Protein AF-A0A934A929-F1 (afdb_monomer_lite)

Structure (mmCIF, N/CA/C/O backbone):
data_AF-A0A934A929-F1
#
_entry.id   AF-A0A934A929-F1
#
loop_
_atom_site.group_PDB
_atom_site.id
_atom_site.type_symbol
_atom_site.label_atom_id
_atom_site.label_alt_id
_atom_site.label_comp_id
_atom_site.label_asym_id
_atom_site.label_entity_id
_atom_site.label_seq_id
_atom_site.pdbx_PDB_ins_code
_atom_site.Cartn_x
_atom_site.Cartn_y
_atom_site.Cartn_z
_atom_site.occupancy
_atom_site.B_iso_or_equiv
_atom_site.auth_seq_id
_atom_site.auth_comp_id
_atom_site.auth_asym_id
_atom_site.auth_atom_id
_atom_site.pdbx_PDB_model_num
ATOM 1 N N . MET A 1 1 ? -4.02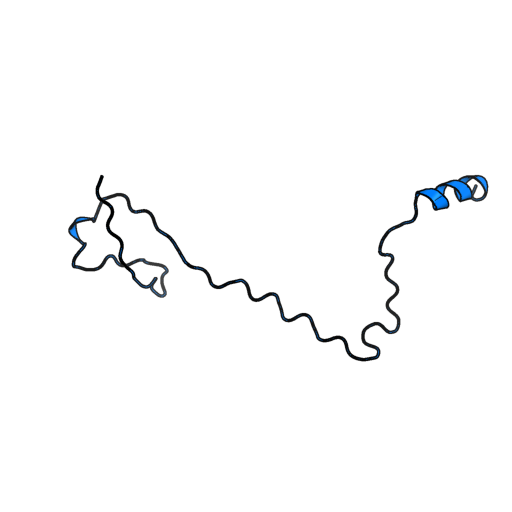6 14.359 26.935 1.00 66.69 1 MET A N 1
ATOM 2 C CA . MET A 1 1 ? -4.498 13.780 25.658 1.00 66.69 1 MET A CA 1
ATOM 3 C C . MET A 1 1 ? -4.144 12.305 25.707 1.00 66.69 1 MET A C 1
ATOM 5 O O . MET A 1 1 ? -2.994 12.015 26.006 1.00 66.69 1 MET A O 1
ATOM 9 N N . GLN A 1 2 ? -5.112 11.402 25.563 1.00 74.19 2 GLN A N 1
ATOM 10 C CA . GLN A 1 2 ? -4.893 9.956 25.690 1.00 74.19 2 GLN A CA 1
ATOM 11 C C . GLN A 1 2 ? -4.873 9.354 24.282 1.00 74.19 2 GLN A C 1
ATOM 13 O O . GLN A 1 2 ? -5.726 9.704 23.468 1.00 74.19 2 GLN A O 1
ATOM 18 N N . ALA A 1 3 ? -3.866 8.539 23.980 1.00 80.12 3 ALA A N 1
ATOM 19 C CA . ALA A 1 3 ? -3.726 7.871 22.691 1.00 80.12 3 ALA A CA 1
ATOM 20 C C . ALA A 1 3 ? -4.181 6.416 22.828 1.00 80.12 3 ALA A C 1
ATOM 22 O O . ALA A 1 3 ? -3.916 5.786 23.851 1.00 80.12 3 ALA A O 1
ATOM 23 N N . ILE A 1 4 ? -4.877 5.917 21.811 1.00 84.00 4 ILE A N 1
ATOM 24 C CA . ILE A 1 4 ? -5.300 4.522 21.702 1.00 84.00 4 ILE A CA 1
ATOM 25 C C . ILE A 1 4 ? -4.594 3.960 20.475 1.00 84.00 4 ILE A C 1
ATOM 27 O O . ILE A 1 4 ? -4.613 4.592 19.417 1.00 84.00 4 ILE A O 1
ATOM 31 N N . GLU A 1 5 ? -3.965 2.803 20.633 1.00 86.50 5 GLU A N 1
ATOM 32 C C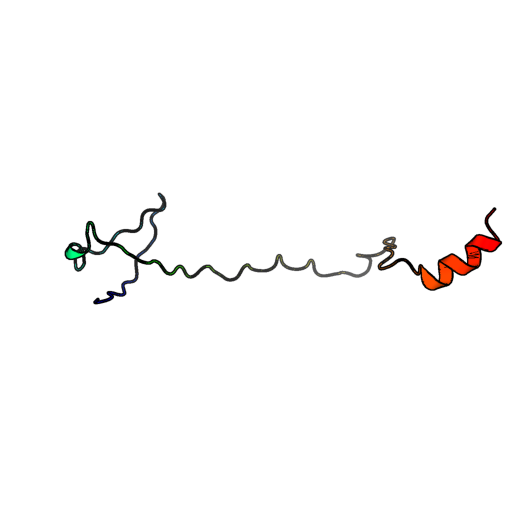A . GLU A 1 5 ? -3.329 2.061 19.552 1.00 86.50 5 GLU A CA 1
ATOM 33 C C . GLU A 1 5 ? -4.156 0.807 19.282 1.00 86.50 5 GLU A C 1
ATOM 35 O O . GLU A 1 5 ? -4.502 0.073 20.207 1.00 86.50 5 GLU A O 1
ATOM 40 N N . PHE A 1 6 ? -4.516 0.597 18.022 1.00 87.12 6 PHE A N 1
ATOM 41 C CA . PHE A 1 6 ? -5.217 -0.597 17.576 1.00 87.12 6 PHE A CA 1
ATOM 42 C C . PHE A 1 6 ? -4.766 -0.951 16.163 1.00 87.12 6 PHE A C 1
ATOM 44 O O . PHE A 1 6 ? -4.456 -0.069 15.358 1.00 87.12 6 PHE A O 1
ATOM 51 N N . GLU A 1 7 ? -4.753 -2.245 15.862 1.00 85.50 7 GLU A N 1
ATOM 52 C CA . GLU A 1 7 ? -4.477 -2.760 14.526 1.00 85.50 7 GLU A CA 1
ATOM 53 C C . GLU A 1 7 ? -5.805 -3.055 13.823 1.00 85.50 7 GLU A C 1
ATOM 55 O O . GLU A 1 7 ? -6.685 -3.714 14.374 1.00 85.50 7 GLU A O 1
ATOM 60 N N . THR A 1 8 ? -5.974 -2.541 12.607 1.00 86.06 8 THR A N 1
ATOM 61 C CA . THR A 1 8 ? -7.149 -2.814 11.776 1.00 86.06 8 THR A CA 1
ATOM 62 C C . THR A 1 8 ? -6.737 -2.920 10.317 1.00 86.06 8 THR A C 1
ATOM 64 O O . THR A 1 8 ? -5.705 -2.384 9.903 1.00 86.06 8 THR A O 1
ATOM 67 N N . ARG A 1 9 ? -7.548 -3.617 9.524 1.00 85.38 9 ARG A N 1
ATOM 68 C CA . ARG A 1 9 ? -7.336 -3.730 8.082 1.00 85.38 9 ARG A CA 1
ATOM 69 C C . ARG A 1 9 ? -7.985 -2.554 7.365 1.00 85.38 9 ARG A C 1
ATOM 71 O O . ARG A 1 9 ? -9.045 -2.076 7.764 1.00 85.38 9 ARG A O 1
ATOM 78 N N . ILE A 1 10 ? -7.338 -2.127 6.288 1.00 87.69 10 ILE A N 1
ATOM 79 C CA . ILE A 1 10 ? -7.938 -1.245 5.291 1.00 87.69 10 ILE A CA 1
ATOM 80 C C . ILE A 1 10 ? -8.772 -2.143 4.373 1.00 87.69 10 ILE A C 1
ATOM 82 O O . ILE A 1 10 ? -8.252 -3.143 3.872 1.00 87.69 10 ILE A O 1
ATOM 86 N N . ASP A 1 11 ? -10.058 -1.838 4.215 1.00 89.81 11 ASP A N 1
ATOM 87 C CA . ASP A 1 11 ? -10.947 -2.619 3.352 1.00 89.81 11 ASP A CA 1
ATOM 88 C C . ASP A 1 11 ? -10.639 -2.410 1.852 1.00 89.81 11 ASP A C 1
ATOM 90 O O . ASP A 1 11 ? -9.808 -1.582 1.470 1.00 89.81 11 ASP A O 1
ATOM 94 N N . GLU A 1 12 ? -11.320 -3.159 0.980 1.00 90.69 12 GLU A N 1
ATOM 95 C CA . GLU A 1 12 ? -11.141 -3.061 -0.479 1.00 90.69 12 GLU A CA 1
ATOM 96 C C . GLU A 1 12 ? -11.518 -1.683 -1.054 1.00 90.69 12 GLU A C 1
ATOM 98 O O . GLU A 1 12 ? -11.079 -1.326 -2.146 1.00 90.69 12 GLU A O 1
ATOM 103 N N . ASN A 1 13 ? -12.296 -0.889 -0.313 1.00 92.50 13 ASN A N 1
ATOM 104 C CA . ASN A 1 13 ? -12.696 0.467 -0.682 1.00 92.50 13 ASN A CA 1
ATOM 105 C C . ASN A 1 13 ? -11.746 1.536 -0.111 1.00 92.50 13 ASN A C 1
ATOM 107 O O . ASN A 1 13 ? -11.938 2.725 -0.366 1.00 92.50 13 ASN A O 1
ATOM 111 N N . GLY A 1 14 ? -10.723 1.139 0.653 1.00 85.19 14 GLY A N 1
ATOM 112 C CA . GLY A 1 14 ? -9.782 2.050 1.297 1.00 85.19 14 GLY A CA 1
ATOM 113 C C . GLY A 1 14 ? -10.252 2.604 2.646 1.00 85.19 14 GLY A C 1
ATOM 114 O O . GLY A 1 14 ? -9.614 3.514 3.180 1.00 85.19 14 GLY A O 1
ATOM 115 N N . HIS A 1 15 ? -11.348 2.103 3.215 1.00 89.56 15 HIS A N 1
ATOM 116 C CA . HIS A 1 15 ? -11.853 2.553 4.506 1.00 89.56 15 HIS A CA 1
ATOM 117 C C . HIS A 1 15 ? -11.149 1.858 5.671 1.00 89.56 15 HIS A C 1
ATOM 119 O O . HIS A 1 15 ? -10.831 0.669 5.637 1.00 89.56 15 HIS A O 1
ATOM 125 N N . ILE A 1 16 ? -10.947 2.627 6.740 1.00 88.44 16 ILE A N 1
ATOM 126 C CA . ILE A 1 16 ? -10.363 2.164 7.997 1.00 88.44 16 ILE A CA 1
ATOM 127 C C . ILE A 1 16 ? -11.491 2.043 9.009 1.00 88.44 16 ILE A C 1
ATOM 129 O O . ILE A 1 16 ? -12.068 3.048 9.431 1.00 88.44 16 ILE A O 1
ATOM 133 N N . CYS A 1 17 ? -11.806 0.815 9.405 1.00 87.06 17 CYS A N 1
ATOM 134 C CA . CYS A 1 17 ? -12.847 0.555 10.389 1.00 87.06 17 CYS A CA 1
ATOM 135 C C . CYS A 1 17 ? -12.262 0.622 11.801 1.00 87.06 17 CYS A C 1
ATOM 137 O O . CYS A 1 17 ? -11.367 -0.151 12.154 1.00 87.06 17 CYS A O 1
ATOM 139 N N . VAL A 1 18 ? -12.783 1.550 12.607 1.00 89.00 18 VAL A N 1
ATOM 140 C CA . VAL A 1 18 ? -12.507 1.609 14.047 1.00 89.00 18 VAL A CA 1
ATOM 141 C C . VAL A 1 18 ? -13.242 0.440 14.717 1.00 89.00 18 VAL A C 1
ATOM 143 O O . VAL A 1 18 ? -14.447 0.326 14.499 1.00 89.00 18 VAL A O 1
ATOM 146 N N . PRO A 1 19 ? -12.563 -0.414 15.505 1.00 89.88 19 PRO A N 1
ATOM 147 C CA . PRO A 1 19 ? -13.210 -1.504 16.235 1.00 89.88 19 PRO A CA 1
ATOM 148 C C . PRO A 1 19 ? -14.303 -1.019 17.196 1.00 89.88 19 PRO A C 1
ATOM 150 O O . PRO A 1 19 ? -14.211 0.089 17.733 1.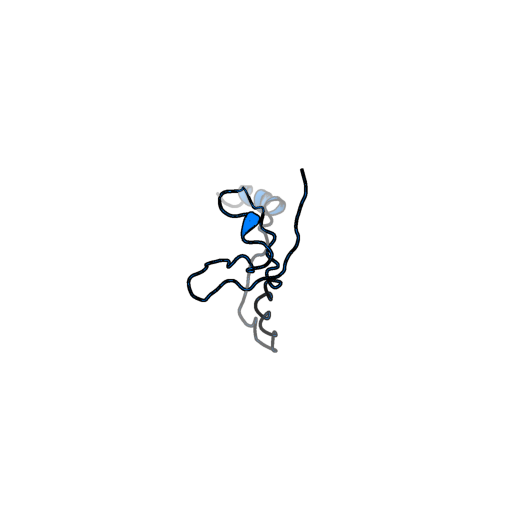00 89.88 19 PRO A O 1
ATOM 153 N N . GLU A 1 20 ? -15.290 -1.878 17.474 1.00 90.12 20 GLU A N 1
ATOM 154 C CA . GLU A 1 20 ? -16.449 -1.552 18.326 1.00 90.12 20 GLU A CA 1
ATOM 155 C C . GLU A 1 20 ? -16.057 -1.029 19.712 1.00 90.12 20 GLU A C 1
ATOM 157 O O . GLU A 1 20 ? -16.651 -0.078 20.223 1.00 90.12 20 GLU A O 1
ATOM 162 N N . GLU A 1 21 ? -14.985 -1.583 20.276 1.00 89.31 21 GLU A N 1
ATOM 163 C CA . GLU A 1 21 ? 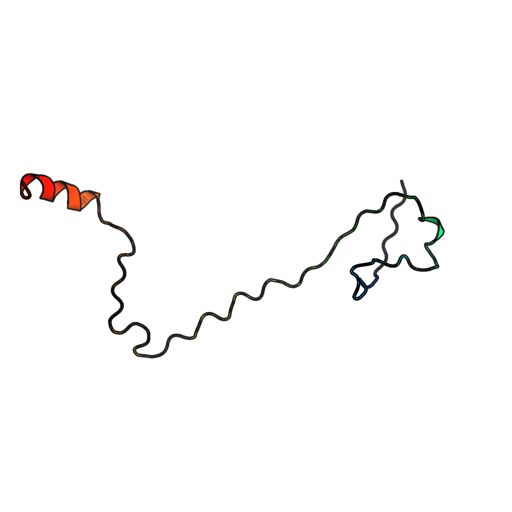-14.406 -1.207 21.571 1.00 89.31 21 GLU A CA 1
ATOM 164 C C . GLU A 1 21 ? -13.978 0.271 21.639 1.00 89.31 21 GLU A C 1
ATOM 166 O O . GLU A 1 21 ? -13.914 0.863 22.718 1.00 89.31 21 GLU A O 1
ATOM 171 N N . PHE A 1 22 ? -13.733 0.894 20.481 1.00 89.19 22 PHE A N 1
ATOM 172 C CA . PHE A 1 22 ? -13.240 2.263 20.345 1.00 89.19 22 PHE A CA 1
ATOM 173 C C . PHE A 1 22 ? -14.214 3.189 19.605 1.00 89.19 22 PHE A C 1
ATOM 175 O O . PHE A 1 22 ? -13.838 4.289 19.197 1.00 89.19 22 PHE A O 1
ATOM 182 N N . HIS A 1 23 ? -15.490 2.813 19.465 1.00 89.56 23 HIS A N 1
ATOM 183 C CA . HIS A 1 23 ? -16.518 3.680 18.864 1.00 89.56 23 HIS A CA 1
ATOM 184 C C . HIS A 1 23 ? -16.717 5.008 19.617 1.00 89.56 23 HIS A C 1
ATOM 186 O O . HIS A 1 23 ? -17.204 5.988 19.054 1.00 89.56 23 HIS A O 1
ATOM 192 N N . ASN A 1 24 ? -16.277 5.093 20.874 1.00 88.00 24 ASN A N 1
ATOM 193 C CA . ASN A 1 24 ? -16.214 6.352 21.622 1.00 88.00 24 ASN A CA 1
ATOM 194 C C . ASN A 1 24 ? -15.296 7.416 20.973 1.00 88.00 24 ASN A C 1
ATOM 196 O O . ASN A 1 24 ? -15.421 8.605 21.278 1.00 88.00 24 ASN A O 1
ATOM 200 N N . ALA A 1 25 ? -14.398 7.012 20.070 1.00 85.81 25 ALA A N 1
ATOM 201 C CA . ALA A 1 25 ? -13.512 7.889 19.319 1.00 85.81 25 ALA A CA 1
ATOM 202 C C . ALA A 1 25 ? -14.171 8.499 18.0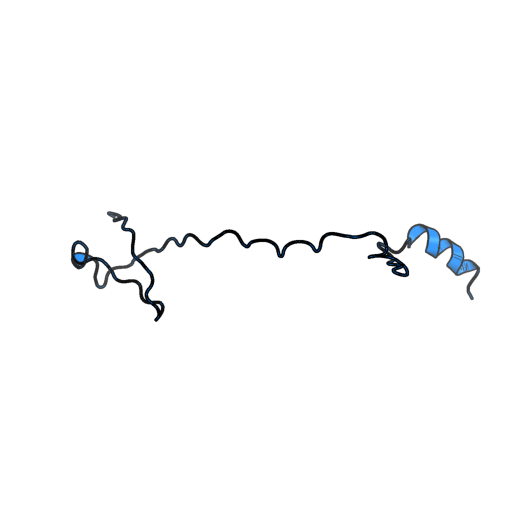67 1.00 85.81 25 ALA A C 1
ATOM 204 O O . ALA A 1 25 ? -13.559 9.350 17.415 1.00 85.81 25 ALA A O 1
ATOM 205 N N . TYR A 1 26 ? -15.408 8.127 17.716 1.00 86.62 26 TYR A N 1
ATOM 206 C CA . TYR A 1 26 ? -16.096 8.715 16.566 1.00 86.62 26 TYR A CA 1
ATOM 207 C C . TYR A 1 26 ? -16.255 10.239 16.695 1.00 86.62 26 TYR A C 1
ATOM 209 O O . TYR A 1 26 ? -16.529 10.788 17.763 1.00 86.62 26 TYR A O 1
ATOM 217 N N . GLY A 1 27 ? -16.030 10.945 15.581 1.00 85.00 27 GLY A N 1
ATOM 218 C CA . GLY A 1 27 ? -16.020 12.412 15.531 1.00 85.00 27 GLY A CA 1
ATOM 219 C C . GLY A 1 27 ? -14.784 13.068 16.164 1.00 85.00 27 GLY A C 1
ATOM 220 O O . GLY A 1 27 ? -14.700 14.297 16.213 1.00 85.00 27 GLY A O 1
ATOM 221 N N . LYS A 1 28 ? -13.814 12.286 16.656 1.00 87.81 28 LYS A N 1
ATOM 222 C CA . LYS A 1 28 ? -12.524 12.788 17.146 1.00 87.81 28 LYS A CA 1
ATOM 223 C C . LYS A 1 28 ? -11.466 12.751 16.039 1.00 87.81 28 LYS A C 1
ATOM 225 O O . LYS A 1 28 ? -11.643 12.146 14.987 1.00 87.81 28 LYS A O 1
ATOM 230 N N . ARG A 1 29 ? -10.342 13.429 16.284 1.00 85.38 29 ARG A N 1
ATOM 231 C CA . ARG A 1 29 ? -9.167 13.386 15.403 1.00 85.38 29 ARG A CA 1
ATOM 232 C C . ARG A 1 29 ? -8.361 12.114 15.659 1.00 85.38 29 ARG A C 1
ATOM 234 O O . ARG A 1 29 ? -8.010 11.850 16.805 1.00 85.38 29 ARG A O 1
ATOM 241 N N . ALA A 1 30 ? -8.014 11.404 14.590 1.00 84.62 30 ALA A N 1
ATOM 242 C CA . ALA A 1 30 ? -7.129 10.243 14.611 1.00 84.62 30 ALA A CA 1
ATOM 243 C C . ALA A 1 30 ? -5.835 10.531 13.829 1.00 84.62 30 ALA A C 1
ATOM 245 O O . ALA A 1 30 ? -5.830 11.337 12.896 1.00 84.62 30 ALA A O 1
ATOM 246 N N . ARG A 1 31 ? -4.736 9.872 14.210 1.00 85.25 31 ARG A N 1
ATOM 247 C CA . ARG A 1 31 ? -3.466 9.855 13.471 1.00 85.25 31 ARG A CA 1
ATOM 248 C C . ARG A 1 31 ? -3.177 8.412 13.079 1.00 85.25 31 ARG A C 1
ATOM 250 O O . ARG A 1 31 ? -3.212 7.544 13.941 1.00 85.25 31 ARG A O 1
ATOM 257 N N . LEU A 1 32 ? -2.889 8.183 11.802 1.00 85.75 32 LEU A N 1
ATOM 258 C CA . LEU A 1 32 ? -2.623 6.856 11.255 1.00 85.75 32 LEU A CA 1
ATOM 259 C C . LEU A 1 32 ? -1.122 6.654 11.028 1.00 85.75 32 LEU A C 1
ATOM 261 O O . LEU A 1 32 ? -0.433 7.578 10.591 1.00 85.75 32 LEU A O 1
ATOM 265 N N . VAL A 1 33 ? -0.635 5.443 11.287 1.00 85.44 33 VAL A N 1
ATOM 266 C CA . VAL A 1 33 ? 0.694 4.973 10.883 1.00 85.44 33 VAL A CA 1
ATOM 267 C C . VAL A 1 33 ? 0.483 3.741 10.009 1.00 85.44 33 VAL A C 1
ATOM 269 O O . VAL A 1 33 ? -0.182 2.802 10.433 1.00 85.44 33 VAL A O 1
ATOM 272 N N . VAL A 1 34 ? 1.003 3.764 8.781 1.00 82.88 34 VAL A N 1
ATOM 273 C CA . VAL A 1 34 ? 0.860 2.666 7.814 1.00 82.88 34 VAL A CA 1
ATOM 274 C C . VAL A 1 34 ? 2.231 2.055 7.569 1.00 82.88 34 VAL A C 1
ATOM 276 O O . VAL A 1 34 ? 3.165 2.763 7.195 1.00 82.88 34 VAL A O 1
ATOM 279 N N . LEU A 1 35 ? 2.340 0.743 7.767 1.00 80.81 35 LEU A N 1
ATOM 280 C CA . LEU A 1 35 ? 3.510 -0.036 7.379 1.00 80.81 35 LEU A CA 1
ATOM 281 C C . LEU A 1 35 ? 3.344 -0.450 5.919 1.00 80.81 35 LEU A C 1
ATOM 283 O O . LEU A 1 35 ? 2.506 -1.289 5.592 1.00 80.81 35 LEU A O 1
ATOM 287 N N . LEU A 1 36 ? 4.121 0.171 5.040 1.00 81.88 36 LEU A N 1
ATOM 288 C CA . LEU A 1 36 ? 4.212 -0.248 3.648 1.00 81.88 36 LEU A CA 1
ATOM 289 C C . LEU A 1 36 ? 5.311 -1.309 3.529 1.00 81.88 36 LEU A C 1
ATOM 291 O O . LEU A 1 36 ? 6.335 -1.183 4.206 1.00 81.88 36 LEU A O 1
ATOM 295 N N . PRO A 1 37 ? 5.123 -2.347 2.697 1.00 81.94 37 PRO A N 1
ATOM 296 C CA . PRO A 1 37 ? 6.210 -3.264 2.400 1.00 81.94 37 PRO A CA 1
ATOM 297 C C . PRO A 1 37 ? 7.367 -2.483 1.778 1.00 81.94 37 PRO A C 1
ATOM 299 O O . PRO A 1 37 ? 7.142 -1.526 1.027 1.00 81.94 37 PRO A O 1
ATOM 302 N N . ASP A 1 38 ? 8.595 -2.914 2.065 1.00 78.81 38 ASP A N 1
ATOM 303 C CA . ASP A 1 38 ? 9.757 -2.410 1.345 1.00 78.81 38 ASP A CA 1
ATOM 304 C C . ASP A 1 38 ? 9.511 -2.562 -0.155 1.00 78.81 38 ASP A C 1
ATOM 306 O O . ASP A 1 38 ? 9.057 -3.613 -0.628 1.00 78.81 38 ASP A O 1
ATOM 310 N N . GLN A 1 39 ? 9.785 -1.497 -0.910 1.00 70.88 39 GLN A N 1
ATOM 311 C CA . GLN A 1 39 ? 9.751 -1.588 -2.358 1.00 70.88 39 GLN A CA 1
ATOM 312 C C . GLN A 1 39 ? 10.809 -2.607 -2.761 1.00 70.88 39 GLN A C 1
ATOM 314 O O . GLN A 1 39 ? 12.006 -2.343 -2.671 1.00 70.88 39 GLN A O 1
ATOM 319 N N . VAL A 1 40 ? 10.360 -3.793 -3.171 1.00 66.12 40 VAL A N 1
ATOM 320 C CA . VAL A 1 40 ? 11.241 -4.799 -3.749 1.00 66.12 40 VAL A CA 1
ATOM 321 C C . VAL A 1 40 ? 11.851 -4.133 -4.974 1.00 66.12 40 VAL A C 1
ATOM 323 O O . VAL A 1 40 ? 11.144 -3.909 -5.960 1.00 66.12 40 VAL A O 1
ATOM 326 N N . GLU A 1 41 ? 13.129 -3.743 -4.893 1.00 66.38 41 GLU A N 1
ATOM 327 C CA . GLU A 1 41 ? 13.841 -3.242 -6.064 1.00 66.38 41 GLU A CA 1
ATOM 328 C C . GLU A 1 41 ? 13.577 -4.233 -7.203 1.00 66.38 41 GLU A C 1
ATOM 330 O O . GLU A 1 41 ? 13.674 -5.450 -6.980 1.00 66.38 41 GLU A O 1
ATOM 335 N N . PRO A 1 42 ? 13.207 -3.762 -8.408 1.00 65.81 42 PRO A N 1
ATOM 336 C CA . PRO A 1 42 ? 12.980 -4.666 -9.519 1.00 65.81 42 PRO A CA 1
ATOM 337 C C . PRO A 1 42 ? 14.232 -5.526 -9.661 1.00 65.81 42 PRO A C 1
ATOM 339 O O . PRO A 1 42 ? 15.326 -4.984 -9.827 1.00 65.81 42 PRO A O 1
ATOM 342 N N . LEU A 1 43 ? 14.067 -6.851 -9.536 1.00 63.62 43 LEU A N 1
ATOM 343 C CA . LEU A 1 43 ? 15.143 -7.839 -9.629 1.00 63.62 43 LEU A CA 1
ATOM 344 C C . LEU A 1 43 ? 16.068 -7.443 -10.781 1.00 63.62 43 LEU A C 1
ATOM 346 O O . LEU A 1 43 ? 15.699 -7.578 -11.953 1.00 63.62 43 LEU A O 1
ATOM 350 N N . LYS A 1 44 ? 17.250 -6.901 -10.453 1.00 67.00 44 LYS A N 1
ATOM 351 C CA . LYS A 1 44 ? 18.227 -6.478 -11.459 1.00 67.00 44 LYS A CA 1
ATOM 352 C C . LYS A 1 44 ? 18.472 -7.685 -12.354 1.00 67.00 44 LYS A C 1
ATOM 354 O O . LYS A 1 44 ? 18.914 -8.729 -11.874 1.00 67.00 44 LYS A O 1
ATOM 359 N N . LYS A 1 45 ? 18.131 -7.562 -13.644 1.00 71.69 45 LYS A N 1
ATOM 360 C CA . LYS A 1 45 ? 18.286 -8.652 -14.616 1.00 71.69 45 LYS A CA 1
ATOM 361 C C . LYS A 1 45 ? 19.701 -9.216 -14.493 1.00 71.69 45 LYS A C 1
ATOM 363 O O . LYS A 1 45 ? 20.682 -8.483 -14.634 1.00 71.69 45 LYS A O 1
ATOM 368 N N . ARG A 1 46 ? 19.803 -10.515 -14.198 1.00 77.38 46 ARG A N 1
ATOM 369 C CA . ARG A 1 46 ? 21.081 -11.213 -14.035 1.00 77.38 46 ARG A CA 1
ATOM 370 C C . ARG A 1 46 ? 21.847 -11.110 -15.356 1.00 77.38 46 ARG A C 1
ATOM 372 O O . ARG A 1 46 ? 21.360 -11.578 -16.384 1.00 77.38 46 ARG A O 1
ATOM 379 N N . ARG A 1 47 ? 23.015 -10.462 -15.346 1.00 80.69 47 ARG A N 1
ATOM 380 C CA . ARG A 1 47 ? 23.862 -10.361 -16.543 1.00 80.69 47 ARG A CA 1
ATOM 381 C C . ARG A 1 47 ? 24.327 -11.766 -16.929 1.00 80.69 47 ARG A C 1
ATOM 383 O O . ARG A 1 47 ? 24.791 -12.516 -16.074 1.00 80.69 47 ARG A O 1
ATOM 390 N N . HIS A 1 48 ? 24.193 -12.115 -18.201 1.00 81.19 48 HIS A N 1
ATOM 391 C CA . HIS A 1 48 ? 24.731 -13.345 -18.781 1.00 81.19 48 HIS A CA 1
ATOM 392 C C . HIS A 1 48 ? 25.856 -12.989 -19.762 1.00 81.19 48 HIS A C 1
ATOM 394 O O . HIS A 1 48 ? 25.888 -11.859 -20.261 1.00 81.19 48 HIS A O 1
ATOM 400 N N . PRO A 1 49 ? 26.789 -13.909 -20.065 1.00 85.50 49 PRO A N 1
ATOM 401 C CA . PRO A 1 49 ? 27.816 -13.666 -21.073 1.00 85.50 49 PRO A CA 1
ATOM 402 C C . PRO A 1 49 ? 27.191 -13.124 -22.367 1.00 85.50 49 PRO A C 1
ATOM 404 O O . PRO A 1 49 ? 26.174 -13.629 -22.841 1.00 85.50 49 PRO A O 1
ATOM 407 N N . GLY A 1 50 ? 27.752 -12.035 -22.892 1.00 82.12 50 GLY A N 1
ATOM 408 C CA . GLY A 1 50 ? 27.231 -11.353 -24.080 1.00 82.12 50 GLY A CA 1
ATOM 409 C C . GLY A 1 50 ? 26.093 -10.351 -23.846 1.00 82.12 50 GLY A C 1
ATOM 410 O O . GLY A 1 50 ? 25.743 -9.651 -24.788 1.00 82.12 50 GLY A O 1
ATOM 411 N N . SER A 1 51 ? 25.561 -10.188 -22.627 1.00 81.62 51 SER A N 1
ATOM 412 C CA . SER A 1 51 ? 24.462 -9.240 -22.350 1.00 81.62 51 SER A CA 1
ATOM 413 C C . SER A 1 51 ? 24.810 -7.765 -22.598 1.00 81.62 51 SER A C 1
ATOM 415 O O . SER A 1 51 ? 23.918 -6.928 -22.628 1.00 81.62 51 SER A O 1
ATOM 417 N N . ALA A 1 52 ? 26.098 -7.444 -22.733 1.00 77.56 52 ALA A N 1
ATOM 418 C CA . ALA A 1 52 ? 26.605 -6.110 -23.059 1.00 77.56 52 ALA A CA 1
ATOM 419 C C . ALA A 1 52 ? 27.387 -6.085 -24.388 1.00 77.56 52 ALA A C 1
ATOM 421 O O . ALA A 1 52 ? 28.083 -5.116 -24.683 1.00 77.56 52 ALA A O 1
ATOM 422 N N . LYS A 1 53 ? 27.326 -7.158 -25.195 1.00 82.50 53 LYS A N 1
ATOM 423 C CA . LYS A 1 53 ? 28.043 -7.215 -26.474 1.00 82.50 53 LYS A CA 1
ATOM 424 C C . LYS A 1 53 ? 27.478 -6.145 -27.411 1.00 82.50 53 LYS A C 1
ATOM 426 O O . LYS A 1 53 ? 26.295 -6.172 -27.726 1.00 82.50 53 LYS A O 1
ATOM 431 N N . GLY A 1 54 ? 28.335 -5.228 -27.857 1.00 80.62 54 GLY A N 1
ATOM 432 C CA . GLY A 1 54 ? 27.945 -4.114 -28.726 1.00 80.62 54 GLY A CA 1
ATOM 433 C C . GLY A 1 54 ? 27.365 -2.901 -27.994 1.00 80.62 54 GLY A C 1
ATOM 434 O O . GLY A 1 54 ? 26.930 -1.965 -28.654 1.00 80.62 54 GLY A O 1
ATOM 435 N N . VAL A 1 55 ? 27.367 -2.888 -26.657 1.00 82.31 55 VAL A N 1
ATOM 436 C CA . VAL A 1 55 ? 26.964 -1.714 -25.874 1.00 82.31 55 VAL A CA 1
ATOM 437 C C . VAL A 1 55 ? 28.212 -0.901 -25.532 1.00 82.31 55 VAL A C 1
ATOM 439 O O . VAL A 1 55 ? 29.019 -1.318 -24.705 1.00 82.31 55 VAL A O 1
ATOM 442 N N . LEU A 1 56 ? 28.362 0.256 -26.176 1.00 78.81 56 LEU A N 1
ATOM 443 C CA . LEU A 1 56 ? 29.309 1.306 -25.797 1.00 78.81 56 LEU A CA 1
ATOM 444 C C . LEU A 1 56 ? 28.504 2.444 -25.173 1.00 78.81 56 LEU A C 1
ATOM 446 O O . LEU A 1 56 ? 27.665 3.047 -25.835 1.00 78.81 56 LEU A O 1
ATOM 450 N N . SER A 1 57 ? 28.737 2.707 -23.893 1.00 79.44 57 SER A N 1
ATOM 451 C CA . SER A 1 57 ? 28.104 3.804 -23.162 1.00 79.44 57 SER A CA 1
ATOM 452 C C . SER A 1 57 ? 29.188 4.699 -22.583 1.00 79.44 57 SER A C 1
ATOM 454 O O . SER A 1 57 ? 30.002 4.230 -21.785 1.00 79.44 57 SER A O 1
ATOM 456 N N . LEU A 1 58 ? 29.186 5.968 -22.984 1.00 78.69 58 LEU A N 1
ATOM 457 C CA . LEU A 1 58 ? 30.003 7.009 -22.369 1.00 78.69 58 LEU A CA 1
ATOM 458 C C . LEU A 1 58 ? 29.416 7.296 -20.983 1.00 78.69 58 LEU A C 1
ATOM 460 O O . LEU A 1 58 ? 28.252 7.673 -20.869 1.00 78.69 58 LEU A O 1
ATOM 464 N N . LEU A 1 59 ? 30.186 7.020 -19.930 1.00 77.69 59 LEU A N 1
ATOM 465 C CA . LEU A 1 59 ? 29.742 7.211 -18.543 1.00 77.69 59 LEU A CA 1
ATOM 466 C C . LEU A 1 59 ? 29.917 8.661 -18.080 1.00 77.69 59 LEU A C 1
ATOM 468 O O . LEU A 1 59 ? 29.183 9.123 -17.211 1.00 77.69 59 LEU A O 1
ATOM 472 N N . SER A 1 60 ? 30.875 9.359 -18.680 1.00 78.38 60 SER A N 1
ATOM 473 C CA . SER A 1 60 ? 31.168 10.770 -18.475 1.00 78.38 60 SER A CA 1
ATOM 474 C C . SER A 1 60 ? 31.996 11.263 -19.655 1.00 78.38 60 SER A C 1
ATOM 476 O O . SER A 1 60 ? 32.828 10.513 -20.173 1.00 78.38 60 SER A O 1
ATOM 478 N N . GLU A 1 61 ? 31.760 12.499 -20.078 1.00 75.00 61 GLU A N 1
ATOM 479 C CA . GLU A 1 61 ? 32.640 13.185 -21.021 1.00 75.00 61 GLU A CA 1
ATOM 480 C C . GLU A 1 61 ? 33.881 13.678 -20.266 1.00 75.00 61 GLU A C 1
ATOM 482 O O . GLU A 1 61 ? 33.805 14.044 -19.092 1.00 75.00 61 GLU A O 1
ATOM 487 N N . ASP A 1 62 ? 35.038 13.607 -20.916 1.00 78.94 62 ASP A N 1
ATOM 488 C CA . ASP A 1 62 ? 36.305 14.079 -20.364 1.00 78.94 62 ASP A CA 1
ATOM 489 C C . ASP A 1 62 ? 36.572 15.495 -20.873 1.00 78.94 62 ASP A C 1
ATOM 491 O O . ASP A 1 62 ? 37.375 15.724 -21.779 1.00 78.94 62 ASP A O 1
ATOM 495 N N . ASP A 1 63 ?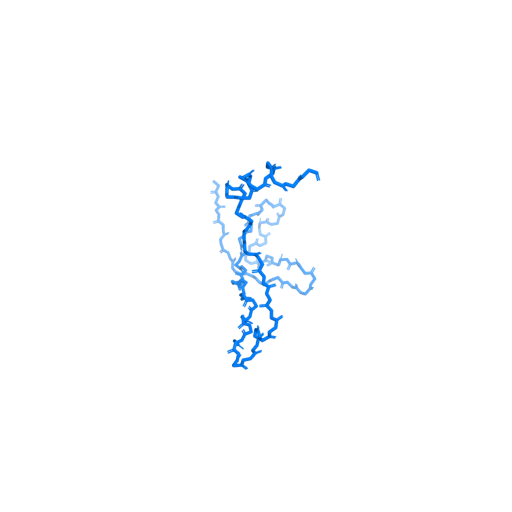 35.803 16.444 -20.340 1.00 76.88 63 ASP A N 1
ATOM 496 C CA . ASP A 1 63 ? 35.823 17.834 -20.794 1.00 76.88 63 ASP A CA 1
ATOM 497 C C . ASP A 1 63 ? 37.192 18.500 -20.596 1.00 76.88 63 ASP A C 1
ATOM 499 O O . ASP A 1 63 ? 37.563 19.378 -21.376 1.00 76.88 63 ASP A O 1
ATOM 503 N N . GLU A 1 64 ? 37.949 18.090 -19.571 1.00 77.00 64 GLU A N 1
ATOM 504 C CA . GLU A 1 64 ? 39.267 18.645 -19.248 1.00 77.00 64 GLU A CA 1
ATOM 505 C C . GLU A 1 64 ? 40.242 18.420 -20.405 1.00 77.00 64 GLU A C 1
ATOM 507 O O . GLU A 1 64 ? 40.791 19.384 -20.937 1.00 77.00 64 GLU A O 1
ATOM 512 N N . HIS A 1 65 ? 40.369 17.178 -20.870 1.00 78.62 65 HIS A N 1
ATOM 513 C CA . HIS A 1 65 ? 41.245 16.837 -21.988 1.00 78.62 65 HIS A CA 1
ATOM 514 C C . HIS A 1 65 ? 40.638 17.166 -23.355 1.00 78.62 65 HIS A C 1
ATOM 516 O O . HIS A 1 65 ? 41.374 17.422 -24.307 1.00 78.62 65 HIS A O 1
ATOM 522 N N . LEU A 1 66 ? 39.306 17.205 -23.480 1.00 78.75 66 LEU A N 1
ATOM 523 C CA . LEU A 1 66 ? 38.638 17.569 -24.733 1.00 78.75 66 LEU A CA 1
ATOM 524 C C . LEU A 1 66 ? 38.885 19.039 -25.118 1.00 78.75 66 LEU A C 1
ATOM 526 O O . LEU A 1 66 ? 38.920 19.372 -26.304 1.00 78.75 66 LEU A O 1
ATOM 530 N N . ASN A 1 67 ? 39.086 19.920 -24.133 1.00 79.12 67 ASN A N 1
ATOM 531 C CA . ASN A 1 67 ? 39.354 21.340 -24.366 1.00 79.12 67 ASN A CA 1
ATOM 532 C C . ASN A 1 67 ? 40.676 21.601 -25.102 1.00 79.12 67 ASN A C 1
ATOM 534 O O . ASN A 1 67 ? 40.713 22.508 -25.935 1.00 79.12 67 ASN A O 1
ATOM 538 N N . ASP A 1 68 ? 41.711 20.793 -24.869 1.00 82.94 68 ASP A N 1
ATOM 539 C CA . ASP A 1 68 ? 43.028 20.943 -25.508 1.00 82.94 68 ASP A CA 1
ATOM 540 C C . ASP A 1 68 ? 42.970 20.724 -27.032 1.00 82.94 68 ASP A C 1
ATOM 542 O O . ASP A 1 68 ? 43.780 21.255 -27.791 1.00 82.94 68 ASP A O 1
ATOM 546 N N . PHE A 1 69 ? 41.967 19.983 -27.514 1.00 82.12 69 PHE A N 1
ATOM 547 C CA . PHE A 1 69 ? 41.777 19.716 -28.941 1.00 82.12 69 PHE A CA 1
ATOM 548 C C . PHE A 1 69 ? 41.039 20.835 -29.686 1.00 82.12 69 PHE A C 1
ATOM 550 O O . PHE A 1 69 ? 41.048 20.840 -30.919 1.00 82.12 69 PHE A O 1
ATOM 557 N N . LYS A 1 70 ? 40.439 21.808 -28.981 1.00 81.50 70 LYS A N 1
ATOM 558 C CA . LYS A 1 70 ? 39.729 22.940 -29.610 1.00 81.50 70 LYS A CA 1
ATOM 559 C C . LYS A 1 70 ? 40.650 23.803 -30.473 1.00 81.50 70 LYS A C 1
ATOM 561 O O . LYS A 1 70 ? 40.195 24.362 -31.461 1.00 81.50 70 LYS A O 1
ATOM 566 N N . GLU A 1 71 ? 41.938 23.871 -30.139 1.00 83.25 71 GLU A N 1
ATOM 567 C CA . GLU A 1 71 ? 42.948 24.583 -30.935 1.00 83.25 71 GLU A CA 1
ATOM 568 C C . GLU A 1 71 ? 43.185 23.934 -32.315 1.00 83.25 71 GLU A C 1
ATOM 570 O O . GLU A 1 71 ? 43.547 24.616 -33.271 1.00 83.25 71 GLU A O 1
ATOM 575 N N . TYR A 1 72 ? 42.926 22.628 -32.443 1.00 80.81 72 TYR A N 1
ATOM 576 C CA . TYR A 1 72 ? 43.145 21.847 -33.667 1.00 80.81 72 TYR A CA 1
ATOM 577 C C . TYR A 1 72 ? 41.865 21.580 -34.474 1.00 80.81 72 TYR A C 1
ATOM 579 O O . TYR A 1 72 ? 41.945 21.020 -35.569 1.00 80.81 72 TYR A O 1
ATOM 587 N N . MET A 1 73 ? 40.697 21.964 -33.953 1.00 77.94 73 MET A N 1
ATOM 588 C CA . MET A 1 73 ? 39.398 21.841 -34.622 1.00 77.94 73 MET A CA 1
ATOM 589 C C . MET A 1 73 ? 38.826 23.235 -34.957 1.00 77.94 73 MET A C 1
ATOM 591 O O . MET A 1 73 ? 37.987 23.722 -34.198 1.00 77.94 73 MET A O 1
ATOM 595 N N . PRO A 1 74 ? 39.289 23.894 -36.045 1.00 65.56 74 PRO A N 1
ATOM 596 C CA . PRO A 1 74 ? 38.718 25.157 -36.525 1.00 65.56 74 PRO A CA 1
ATOM 597 C C . PRO A 1 74 ? 37.283 25.019 -37.054 1.00 65.56 74 PRO A C 1
ATOM 599 O O . PRO A 1 74 ? 36.922 23.922 -37.544 1.00 65.56 74 PRO A O 1
#

Secondary structure (DSSP, 8-state):
---------B-TTS-BPPPGGGGGGTTS-------PPP-----PPPP-TTTTTT----SS--HHHHGGGGGG--

Sequence (74 aa):
MQAIEFETRIDENGHICVPEEFHNAYGKRARLVVLLPDQVEPLKKRRHPGSAKGVLSLLSEDDEHLNDFKEYMP

Foldseek 3Di:
DDDDDDDFDQDPVRDTDDDPVVCVCPPHDDDDDDDDPPDPDPPDPDDDVCNCPPPDDDPDDPVVVVVVCVVVVD

pLDDT: mean 81.41, std 6.78, range [63.62, 92.5]

Radius of gyration: 29.27 Å; chains: 1; bounding box: 60×39×62 Å